Protein AF-A0A935JE08-F1 (afdb_monomer)

Structure (mmCIF, N/CA/C/O backbone):
data_AF-A0A935JE08-F1
#
_entry.id   AF-A0A935JE08-F1
#
loop_
_atom_site.group_PDB
_atom_site.id
_atom_site.type_symbol
_atom_site.label_atom_id
_atom_site.label_alt_id
_atom_site.label_comp_id
_atom_site.label_asym_id
_atom_site.label_entity_id
_atom_site.label_seq_id
_atom_site.pdbx_PDB_ins_code
_atom_site.Cartn_x
_atom_site.Cartn_y
_atom_site.Cartn_z
_atom_site.occupancy
_atom_site.B_iso_or_equiv
_atom_site.auth_seq_id
_atom_site.auth_comp_id
_atom_site.auth_asym_id
_atom_site.auth_atom_id
_atom_site.pdbx_PDB_model_num
ATOM 1 N N . MET A 1 1 ? 26.201 19.542 3.455 1.00 39.81 1 MET A N 1
ATOM 2 C CA . MET A 1 1 ? 25.807 18.487 4.413 1.00 39.81 1 MET A CA 1
ATOM 3 C C . MET A 1 1 ? 24.443 17.955 3.997 1.00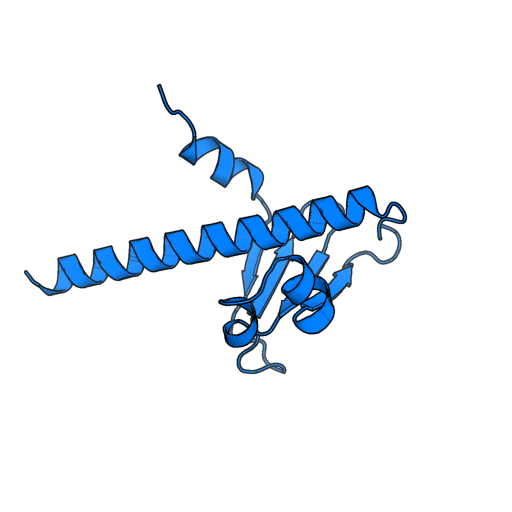 39.81 1 MET A C 1
ATOM 5 O O . MET A 1 1 ? 23.456 18.640 4.210 1.00 39.81 1 MET A O 1
ATOM 9 N N . SER A 1 2 ? 24.378 16.792 3.347 1.00 46.56 2 SER A N 1
ATOM 10 C CA . SER A 1 2 ? 23.109 16.096 3.095 1.00 46.56 2 SER A CA 1
ATOM 11 C C . SER A 1 2 ? 23.301 14.640 3.499 1.00 46.56 2 SER A C 1
ATOM 13 O O . SER A 1 2 ? 23.845 13.841 2.749 1.00 46.56 2 SER A O 1
ATOM 15 N N . ASN A 1 3 ? 22.924 14.335 4.738 1.00 43.28 3 ASN A N 1
ATOM 16 C CA . ASN A 1 3 ? 23.050 13.019 5.372 1.00 43.28 3 ASN A CA 1
ATOM 17 C C . ASN A 1 3 ? 21.805 12.138 5.115 1.00 43.28 3 ASN A C 1
ATOM 19 O O . ASN A 1 3 ? 21.436 11.312 5.940 1.00 43.28 3 ASN A O 1
ATOM 23 N N . LYS A 1 4 ? 21.095 12.355 4.000 1.00 51.41 4 LYS A N 1
ATOM 24 C CA . LYS A 1 4 ? 19.722 11.859 3.809 1.00 51.41 4 LYS A CA 1
ATOM 25 C C . LYS A 1 4 ? 19.545 10.368 3.444 1.00 51.41 4 LYS A C 1
ATOM 27 O O . LYS A 1 4 ? 18.541 9.819 3.888 1.00 51.41 4 LYS A O 1
ATOM 32 N N . PRO A 1 5 ? 20.437 9.676 2.702 1.00 54.03 5 PRO A N 1
ATOM 33 C CA . PRO A 1 5 ? 20.085 8.348 2.180 1.00 54.03 5 PRO A CA 1
ATOM 34 C C . PRO A 1 5 ? 20.087 7.241 3.246 1.00 54.03 5 PRO A C 1
ATOM 36 O O . PRO A 1 5 ? 19.307 6.298 3.149 1.00 54.03 5 PRO A O 1
ATOM 39 N N . LYS A 1 6 ? 20.915 7.355 4.297 1.00 51.19 6 LYS A N 1
ATOM 40 C CA . LYS A 1 6 ? 21.008 6.320 5.344 1.00 51.19 6 LYS A CA 1
ATOM 41 C C . LYS A 1 6 ? 19.736 6.218 6.192 1.0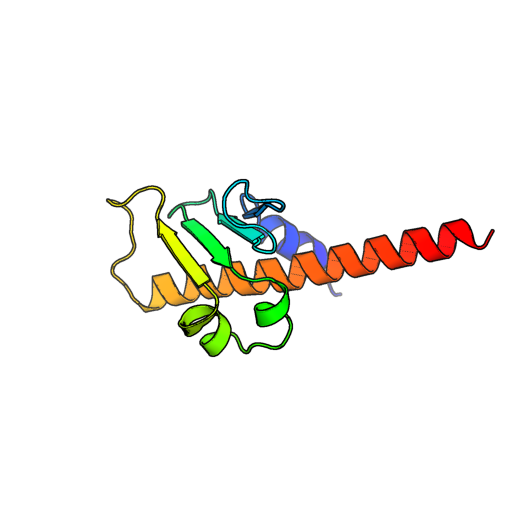0 51.19 6 LYS A C 1
ATOM 43 O O . LYS A 1 6 ? 19.250 5.118 6.421 1.00 51.19 6 LYS A O 1
ATOM 48 N N . HIS A 1 7 ? 19.165 7.355 6.588 1.00 58.84 7 HIS A N 1
ATOM 49 C CA . HIS A 1 7 ? 17.997 7.385 7.474 1.00 58.84 7 HIS A CA 1
ATOM 50 C C . HIS A 1 7 ? 16.689 6.986 6.781 1.00 58.84 7 HIS A C 1
ATOM 52 O O . HIS A 1 7 ? 15.789 6.480 7.441 1.00 58.84 7 HIS A O 1
ATOM 58 N N . GLN A 1 8 ? 16.582 7.154 5.456 1.00 62.53 8 GLN A N 1
ATOM 59 C CA . GLN A 1 8 ? 15.418 6.662 4.709 1.00 62.53 8 GLN A CA 1
ATOM 60 C C . GLN A 1 8 ? 15.374 5.129 4.679 1.00 62.53 8 GLN A C 1
ATOM 62 O O . GLN A 1 8 ? 14.320 4.555 4.920 1.00 62.53 8 GLN A O 1
ATOM 67 N N . LYS A 1 9 ? 16.515 4.454 4.467 1.00 67.56 9 LYS A N 1
ATOM 68 C CA . LYS A 1 9 ? 16.571 2.980 4.490 1.00 67.56 9 LYS A CA 1
ATOM 69 C C . LYS A 1 9 ? 16.274 2.404 5.883 1.00 67.56 9 LYS A C 1
ATOM 71 O O . LYS A 1 9 ? 15.640 1.362 5.983 1.00 67.56 9 LYS A O 1
ATOM 76 N N . GLU A 1 10 ? 16.674 3.097 6.951 1.00 77.69 10 GLU A N 1
ATOM 77 C CA . GLU A 1 10 ? 16.351 2.710 8.336 1.00 77.69 10 GLU A CA 1
ATOM 78 C C . GLU A 1 10 ? 14.851 2.845 8.658 1.00 77.69 10 GLU A C 1
ATOM 80 O O . GLU A 1 10 ? 14.314 2.044 9.420 1.00 77.69 10 GLU A O 1
ATOM 85 N N . HIS A 1 11 ? 14.160 3.822 8.062 1.00 83.62 11 HIS A N 1
ATOM 86 C CA . HIS A 1 11 ? 12.727 4.046 8.280 1.00 83.62 11 HIS A CA 1
ATOM 87 C C . HIS A 1 11 ? 11.850 2.909 7.726 1.00 83.62 11 HIS A C 1
ATOM 89 O O . HIS A 1 11 ? 10.839 2.562 8.330 1.00 83.62 11 HIS A O 1
ATOM 95 N N . PHE A 1 12 ? 12.276 2.275 6.631 1.00 91.44 12 PHE A N 1
ATOM 96 C CA . PHE A 1 12 ? 11.544 1.181 5.984 1.00 91.44 12 PHE A CA 1
ATOM 97 C C . PHE A 1 12 ? 11.996 -0.217 6.430 1.00 91.44 12 PHE A C 1
ATOM 99 O O . PHE A 1 12 ? 11.711 -1.216 5.766 1.00 91.44 12 PHE A O 1
ATOM 106 N N . ILE A 1 13 ? 12.682 -0.329 7.573 1.00 92.56 13 ILE A N 1
ATOM 107 C CA . ILE A 1 13 ? 12.957 -1.637 8.177 1.00 92.56 13 ILE A CA 1
ATOM 108 C C . ILE A 1 13 ? 11.626 -2.359 8.427 1.00 92.56 13 ILE A C 1
ATOM 110 O O . ILE A 1 13 ? 10.724 -1.835 9.076 1.00 92.56 13 ILE A O 1
ATOM 114 N N . GLY A 1 14 ? 11.518 -3.588 7.917 1.00 94.50 14 GLY A N 1
ATOM 115 C CA . GLY A 1 14 ? 10.298 -4.392 8.000 1.00 94.50 14 GLY A CA 1
ATOM 116 C C . GLY A 1 14 ? 9.315 -4.180 6.847 1.00 94.50 14 GLY A C 1
ATOM 117 O O . GLY A 1 14 ? 8.231 -4.757 6.903 1.00 94.50 14 GLY A O 1
ATOM 118 N N . PHE A 1 15 ? 9.676 -3.402 5.824 1.00 97.44 15 PHE A N 1
ATOM 119 C CA . PHE A 1 15 ? 8.959 -3.332 4.551 1.00 97.44 15 PHE A CA 1
ATOM 120 C C . PHE A 1 15 ? 9.614 -4.254 3.514 1.00 97.44 15 PHE A C 1
ATOM 122 O O . PHE A 1 15 ? 10.829 -4.460 3.532 1.00 97.44 15 PHE A O 1
ATOM 129 N N . GLY A 1 16 ? 8.818 -4.807 2.603 1.00 95.62 16 GLY A N 1
ATOM 130 C CA . GLY A 1 16 ? 9.310 -5.611 1.486 1.00 95.62 16 GLY A CA 1
ATOM 131 C C . GLY A 1 16 ? 8.336 -5.629 0.315 1.00 95.62 16 GLY A C 1
ATOM 132 O O . GLY A 1 16 ? 7.128 -5.513 0.525 1.00 95.62 16 GLY A O 1
ATOM 133 N N . ILE A 1 17 ? 8.873 -5.785 -0.896 1.00 95.06 17 ILE A N 1
ATOM 134 C CA . ILE A 1 17 ? 8.106 -6.045 -2.117 1.00 95.06 17 ILE A CA 1
ATOM 135 C C . ILE A 1 17 ? 8.075 -7.548 -2.375 1.00 95.06 17 ILE A C 1
ATOM 137 O O . ILE A 1 17 ? 9.081 -8.237 -2.217 1.00 95.06 17 ILE A O 1
ATOM 141 N N . TYR A 1 18 ? 6.900 -8.048 -2.741 1.00 93.31 18 TYR A N 1
ATOM 142 C CA . TYR A 1 18 ? 6.688 -9.414 -3.193 1.00 93.31 18 TYR A CA 1
ATOM 143 C C . TYR A 1 18 ? 6.090 -9.391 -4.593 1.00 93.31 18 TYR A C 1
ATOM 145 O O . TYR A 1 18 ? 5.044 -8.781 -4.830 1.00 93.31 18 TYR A O 1
ATOM 153 N N . GLU A 1 19 ? 6.762 -10.092 -5.493 1.00 89.44 19 GLU A N 1
ATOM 154 C CA . GLU A 1 19 ? 6.370 -10.292 -6.883 1.00 89.44 19 GLU A CA 1
ATOM 155 C C . GLU A 1 19 ? 5.756 -11.688 -7.067 1.00 89.44 19 GLU A C 1
ATOM 157 O O . GLU A 1 19 ? 5.736 -12.499 -6.137 1.00 89.44 19 GLU A O 1
ATOM 162 N N . ASP A 1 20 ? 5.218 -11.961 -8.259 1.00 82.94 20 ASP A N 1
ATOM 163 C CA . ASP A 1 20 ? 4.726 -13.286 -8.666 1.00 82.94 20 ASP A CA 1
ATOM 164 C C . ASP A 1 20 ? 3.762 -13.952 -7.675 1.00 8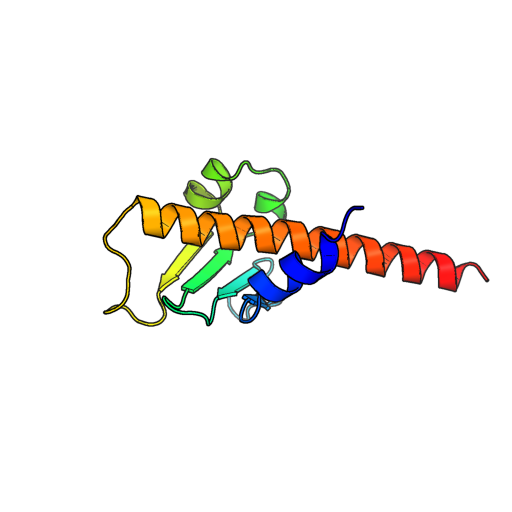2.94 20 ASP A C 1
ATOM 166 O O . ASP A 1 20 ? 3.839 -15.143 -7.355 1.00 82.94 20 ASP A O 1
ATOM 170 N N . LEU A 1 21 ? 2.794 -13.172 -7.195 1.00 87.19 21 LEU A N 1
ATOM 171 C CA . LEU A 1 21 ? 1.741 -13.677 -6.326 1.00 87.19 21 LEU A CA 1
ATOM 172 C C . LEU A 1 21 ? 0.989 -14.815 -7.033 1.00 87.19 21 LEU A C 1
ATOM 174 O O . LEU A 1 21 ? 0.303 -14.590 -8.029 1.00 87.19 21 LEU A O 1
ATOM 178 N N . LEU A 1 22 ? 1.075 -16.031 -6.479 1.00 84.25 22 LEU A N 1
ATOM 179 C CA . LEU A 1 22 ? 0.632 -17.286 -7.113 1.00 84.25 22 LEU A CA 1
ATOM 180 C C . LEU A 1 22 ? -0.778 -17.228 -7.731 1.00 84.25 22 LEU A C 1
ATOM 182 O O . LEU A 1 22 ? -1.026 -17.818 -8.777 1.00 84.25 22 LEU A O 1
ATOM 186 N N . ASN A 1 23 ? -1.700 -16.513 -7.082 1.00 87.75 23 ASN A N 1
ATOM 187 C CA . ASN A 1 23 ? -3.097 -16.385 -7.510 1.00 87.75 23 ASN A CA 1
ATOM 188 C C . ASN A 1 23 ? -3.424 -15.030 -8.169 1.00 87.75 23 ASN A C 1
ATOM 190 O O . ASN A 1 23 ? -4.566 -14.805 -8.564 1.00 87.75 23 ASN A O 1
ATOM 194 N N . PHE A 1 24 ? -2.452 -14.121 -8.266 1.00 87.50 24 PHE A N 1
ATOM 195 C CA . PHE A 1 24 ? -2.628 -12.747 -8.739 1.00 87.50 24 PHE A CA 1
ATOM 196 C C . PHE A 1 24 ? -1.494 -12.355 -9.704 1.00 87.50 24 PHE A C 1
ATOM 198 O O . PHE A 1 24 ? -0.671 -11.499 -9.376 1.00 87.50 24 PHE A O 1
ATOM 205 N N . PRO A 1 25 ? -1.433 -12.967 -10.902 1.00 86.06 25 PRO A N 1
ATOM 206 C CA . PRO A 1 25 ? -0.388 -12.669 -11.876 1.00 86.06 25 PRO A CA 1
ATOM 207 C C . PRO A 1 25 ? -0.406 -11.188 -12.279 1.00 86.06 25 PRO A C 1
ATOM 209 O O . PRO A 1 25 ? -1.469 -10.602 -12.502 1.00 86.06 25 PRO A O 1
ATOM 212 N N . GLY A 1 26 ? 0.779 -10.582 -12.374 1.00 83.19 26 GLY A N 1
ATOM 213 C CA . GLY A 1 26 ? 0.943 -9.160 -12.699 1.00 83.19 26 GLY A CA 1
ATOM 214 C C . GLY A 1 26 ? 0.560 -8.194 -11.570 1.00 83.19 26 GLY A C 1
ATOM 215 O O . GLY A 1 26 ? 0.470 -6.988 -11.807 1.00 83.19 26 GLY A O 1
ATOM 216 N N . GLN A 1 27 ? 0.307 -8.705 -10.362 1.00 91.25 27 GLN A N 1
ATOM 217 C CA . GLN A 1 27 ? 0.161 -7.898 -9.154 1.00 91.25 27 GLN A CA 1
ATOM 218 C C . GLN A 1 27 ? 1.366 -8.089 -8.240 1.00 91.25 27 GLN A C 1
ATOM 220 O O . GLN A 1 27 ? 1.940 -9.174 -8.163 1.00 91.25 27 GLN A O 1
ATOM 225 N N . LEU A 1 28 ? 1.706 -7.017 -7.537 1.00 94.00 28 LEU A N 1
ATOM 226 C CA . LEU A 1 28 ? 2.751 -6.972 -6.526 1.00 94.00 28 LEU A CA 1
ATOM 227 C C . LEU A 1 28 ? 2.101 -6.787 -5.158 1.00 94.00 28 LEU A C 1
ATOM 229 O O . LEU A 1 28 ? 0.917 -6.443 -5.048 1.00 94.00 28 LEU A O 1
ATOM 233 N N . ALA A 1 29 ? 2.883 -7.005 -4.107 1.00 96.00 29 ALA A N 1
ATOM 234 C CA . ALA A 1 29 ? 2.480 -6.644 -2.763 1.00 96.00 29 ALA A CA 1
ATOM 235 C C . ALA A 1 29 ? 3.585 -5.936 -1.986 1.00 96.00 29 ALA A C 1
ATOM 237 O O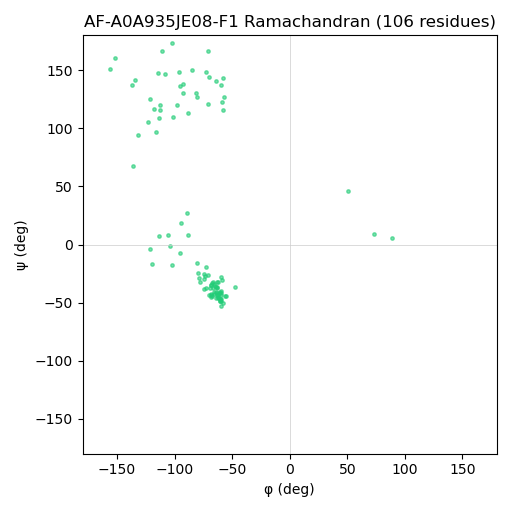 . ALA A 1 29 ? 4.746 -6.332 -2.043 1.00 96.00 29 ALA A O 1
ATOM 238 N N . ILE A 1 30 ? 3.191 -4.932 -1.203 1.00 97.19 30 ILE A N 1
ATOM 239 C CA . ILE A 1 30 ? 4.003 -4.397 -0.113 1.00 97.19 30 ILE A CA 1
ATOM 240 C C . ILE A 1 30 ? 3.603 -5.138 1.155 1.00 97.19 30 ILE A C 1
ATOM 242 O O . ILE A 1 30 ? 2.420 -5.228 1.496 1.00 97.19 30 ILE A O 1
ATOM 246 N N . VAL A 1 31 ? 4.595 -5.637 1.882 1.00 97.06 31 VAL A N 1
ATOM 247 C CA . VAL A 1 31 ? 4.410 -6.215 3.212 1.00 97.06 31 VAL A CA 1
ATOM 248 C C . VAL A 1 31 ? 5.085 -5.315 4.229 1.00 97.06 31 VAL A C 1
ATOM 250 O O . VAL A 1 31 ? 6.305 -5.191 4.220 1.00 97.06 31 VAL A O 1
ATOM 253 N N . LYS A 1 32 ? 4.291 -4.723 5.123 1.00 96.44 32 LYS A N 1
ATOM 254 C CA . LYS A 1 32 ? 4.745 -3.968 6.293 1.00 96.44 32 LYS A CA 1
ATOM 255 C C . LYS A 1 32 ? 4.604 -4.850 7.533 1.00 96.44 32 LYS A C 1
ATOM 257 O O . LYS A 1 32 ? 3.496 -5.127 7.991 1.00 96.44 32 LYS A O 1
ATOM 262 N N . LEU A 1 33 ? 5.732 -5.286 8.089 1.00 95.94 33 LEU A N 1
ATOM 263 C CA . LEU A 1 33 ? 5.797 -6.154 9.273 1.00 95.94 33 LEU A CA 1
ATOM 264 C C . LEU A 1 33 ? 5.977 -5.391 10.591 1.00 95.94 33 LEU A C 1
ATOM 266 O O . LEU A 1 33 ? 5.886 -5.995 11.660 1.00 95.94 33 LEU A O 1
ATOM 270 N N . THR A 1 34 ? 6.209 -4.080 10.540 1.00 94.38 34 THR A N 1
ATOM 271 C CA . THR A 1 34 ? 6.143 -3.218 11.727 1.00 94.38 34 THR A CA 1
ATOM 272 C C . THR A 1 34 ? 4.691 -3.032 12.151 1.00 94.38 34 THR A C 1
ATOM 274 O O . THR A 1 34 ? 3.800 -3.020 11.306 1.00 94.38 34 THR A O 1
ATOM 277 N N . TYR A 1 35 ? 4.434 -2.868 13.447 1.00 93.50 35 TYR A N 1
ATOM 278 C CA . TYR A 1 35 ? 3.080 -2.640 13.958 1.00 93.50 35 TYR A CA 1
ATOM 279 C C . TYR A 1 35 ? 2.498 -1.303 13.443 1.00 93.50 35 TYR A C 1
ATOM 281 O O . TYR A 1 35 ? 3.248 -0.328 13.349 1.00 93.50 35 TYR A O 1
ATOM 289 N N . PRO A 1 36 ? 1.200 -1.229 13.095 1.00 95.12 36 PRO A N 1
ATOM 290 C CA . PRO A 1 36 ? 0.307 -2.353 12.792 1.00 95.12 36 PRO A CA 1
ATOM 291 C C . PRO A 1 36 ? 0.694 -3.016 11.461 1.00 95.12 36 PRO A C 1
ATOM 293 O O . PRO A 1 36 ? 1.126 -2.340 10.518 1.00 95.12 36 PRO A O 1
ATOM 296 N N . ARG A 1 37 ? 0.559 -4.345 11.391 1.00 96.75 37 ARG A N 1
ATOM 297 C CA . ARG A 1 37 ? 1.030 -5.135 10.246 1.00 96.75 37 ARG A CA 1
ATOM 298 C C . ARG A 1 37 ? 0.027 -5.108 9.098 1.00 96.75 37 ARG A C 1
ATOM 300 O O . ARG A 1 37 ? -1.157 -5.392 9.289 1.00 96.75 37 ARG A O 1
ATOM 307 N N . LEU A 1 38 ? 0.519 -4.817 7.899 1.00 97.31 38 LEU A N 1
ATOM 308 C CA . LEU A 1 38 ? -0.304 -4.582 6.716 1.00 97.31 38 LEU A CA 1
ATOM 309 C C . LEU A 1 38 ? 0.282 -5.288 5.491 1.00 97.31 38 LEU A C 1
ATOM 311 O O . LEU A 1 38 ? 1.488 -5.251 5.247 1.00 97.31 38 LEU A O 1
ATOM 315 N N . PHE A 1 39 ? -0.599 -5.899 4.710 1.00 96.75 39 PHE A N 1
ATOM 316 C CA . PHE A 1 39 ? -0.335 -6.413 3.377 1.00 96.75 39 PHE A CA 1
ATOM 317 C C . PHE A 1 39 ? -1.131 -5.578 2.371 1.00 96.75 39 PHE A C 1
ATOM 319 O O . PHE A 1 39 ? -2.357 -5.506 2.459 1.00 96.75 39 PHE A O 1
ATOM 326 N N . VAL A 1 40 ? -0.437 -4.933 1.436 1.00 96.75 40 VAL A N 1
ATOM 327 C CA . VAL A 1 40 ? -1.040 -4.100 0.390 1.00 96.75 40 VAL A CA 1
ATOM 328 C C . VAL A 1 40 ? -0.792 -4.768 -0.948 1.00 96.75 40 VAL A C 1
ATOM 330 O O . VAL A 1 40 ? 0.342 -4.770 -1.417 1.00 96.75 40 VAL A O 1
ATOM 333 N N . ARG A 1 41 ? -1.828 -5.329 -1.575 1.00 95.88 41 ARG A N 1
ATOM 334 C CA . ARG A 1 41 ? -1.729 -5.879 -2.935 1.00 95.88 41 ARG A CA 1
ATOM 335 C C . ARG A 1 41 ? -2.112 -4.818 -3.949 1.00 95.88 41 ARG A C 1
ATOM 337 O O . ARG A 1 41 ? -3.110 -4.140 -3.744 1.00 95.88 41 ARG A O 1
ATOM 344 N N . PHE A 1 42 ? -1.383 -4.707 -5.051 1.00 94.25 42 PHE A N 1
ATOM 345 C CA . PHE A 1 42 ? -1.670 -3.708 -6.076 1.00 94.25 42 PHE A CA 1
ATOM 346 C C . PHE A 1 42 ? -1.232 -4.147 -7.471 1.00 94.25 42 PHE A C 1
ATOM 348 O O . PHE A 1 42 ? -0.408 -5.044 -7.645 1.00 94.25 42 PHE A O 1
ATOM 355 N N . ASN A 1 43 ? -1.797 -3.509 -8.496 1.00 89.94 43 ASN A N 1
ATOM 356 C CA . ASN A 1 43 ? -1.331 -3.687 -9.869 1.00 89.94 43 ASN A CA 1
ATOM 357 C C . ASN A 1 43 ? -0.212 -2.684 -10.168 1.00 89.94 43 ASN A C 1
ATOM 359 O O . ASN A 1 43 ? -0.469 -1.481 -10.234 1.00 89.94 43 ASN A O 1
ATOM 363 N N . TYR A 1 44 ? 1.007 -3.181 -10.379 1.00 84.88 44 TYR A N 1
ATOM 364 C CA . TYR A 1 44 ? 2.189 -2.337 -10.575 1.00 84.88 44 TYR A CA 1
ATOM 365 C C . TYR A 1 44 ? 2.061 -1.398 -11.779 1.00 84.88 44 TYR A C 1
ATOM 367 O O . TYR A 1 44 ? 2.244 -0.191 -11.646 1.00 84.88 44 TYR A O 1
ATOM 375 N N . ARG A 1 45 ? 1.618 -1.914 -12.933 1.00 85.62 45 ARG A N 1
ATOM 376 C CA . ARG A 1 45 ? 1.450 -1.104 -14.151 1.00 85.62 45 ARG A CA 1
ATOM 377 C C . ARG A 1 45 ? 0.459 0.047 -13.962 1.00 85.62 45 ARG A C 1
ATOM 379 O O . ARG A 1 45 ? 0.692 1.131 -14.483 1.00 85.62 45 ARG A O 1
ATOM 386 N N . ASN A 1 46 ? -0.638 -0.187 -13.246 1.00 87.00 46 ASN A N 1
ATOM 387 C CA . ASN A 1 46 ? -1.616 0.864 -12.961 1.00 87.00 46 ASN A CA 1
ATOM 388 C C . ASN A 1 46 ? -1.100 1.859 -11.910 1.00 87.00 46 ASN A C 1
ATOM 390 O O . ASN A 1 46 ? -1.498 3.016 -11.928 1.00 87.00 46 ASN A O 1
ATOM 394 N N . SER A 1 47 ? -0.204 1.415 -11.025 1.00 86.62 47 SER A N 1
ATOM 395 C CA . SER A 1 47 ? 0.353 2.235 -9.942 1.00 86.62 47 SER A CA 1
ATOM 396 C C . SER A 1 47 ? 1.449 3.194 -10.416 1.00 86.62 47 SER A C 1
ATOM 398 O O . SER A 1 47 ? 1.592 4.280 -9.867 1.00 86.62 47 SER A O 1
ATOM 400 N N . TYR A 1 48 ? 2.182 2.835 -11.472 1.00 82.62 48 TYR A N 1
ATOM 401 C CA . TYR A 1 48 ? 3.323 3.612 -11.972 1.00 82.62 48 TYR A CA 1
ATOM 402 C C . TYR A 1 48 ? 2.974 5.061 -12.376 1.00 82.62 48 TYR A C 1
ATOM 404 O O . TYR A 1 48 ? 3.797 5.963 -12.261 1.00 82.62 48 TYR A O 1
ATOM 412 N N . PHE A 1 49 ? 1.741 5.310 -12.834 1.00 84.56 49 PHE A N 1
ATOM 413 C CA . PHE A 1 49 ? 1.279 6.648 -13.236 1.00 84.56 49 PHE A CA 1
ATOM 414 C C . PHE A 1 49 ? 0.185 7.228 -12.329 1.00 84.56 49 PHE A C 1
ATOM 416 O O . PHE A 1 49 ? -0.384 8.269 -12.661 1.00 84.56 49 PHE A O 1
ATOM 423 N N . SER A 1 50 ? -0.142 6.570 -11.215 1.00 89.88 50 SER A N 1
ATOM 424 C CA . SER A 1 50 ? -1.222 7.015 -10.331 1.00 89.88 50 SER A CA 1
ATOM 425 C C . SER A 1 50 ? -0.752 8.072 -9.332 1.00 89.88 50 SER A C 1
ATOM 427 O O . SER A 1 50 ? 0.396 8.053 -8.886 1.00 89.88 50 SER A O 1
ATOM 429 N N . SER A 1 51 ? -1.660 8.963 -8.918 1.00 93.44 51 SER A N 1
ATOM 430 C CA . SER A 1 51 ? -1.460 9.737 -7.686 1.00 93.44 51 SER A CA 1
ATOM 431 C C . SER A 1 51 ? -1.610 8.834 -6.459 1.00 93.44 51 SER A C 1
ATOM 433 O O . SER A 1 51 ? -2.142 7.728 -6.560 1.00 93.44 51 SER A O 1
ATOM 435 N N . PHE A 1 52 ? -1.187 9.313 -5.288 1.00 93.50 52 PHE A N 1
ATOM 436 C CA . PHE A 1 52 ? -1.376 8.586 -4.033 1.00 93.50 52 PHE A CA 1
ATOM 437 C C . PHE A 1 52 ? -2.855 8.251 -3.781 1.00 93.50 52 PHE A C 1
ATOM 439 O O . PHE A 1 52 ? -3.195 7.120 -3.448 1.00 93.50 52 PHE A O 1
ATOM 446 N N . GLU A 1 53 ? -3.749 9.213 -4.002 1.00 94.19 53 GLU A N 1
ATOM 447 C CA . GLU A 1 53 ? -5.184 9.045 -3.775 1.00 94.19 53 GLU A CA 1
ATOM 448 C C . GLU A 1 53 ? -5.779 8.009 -4.731 1.00 94.19 53 GLU A C 1
ATOM 450 O O . GLU A 1 53 ? -6.562 7.156 -4.319 1.00 94.19 53 GLU A O 1
ATOM 455 N N . GLU A 1 54 ? -5.383 8.048 -6.006 1.00 92.94 54 GLU A N 1
ATOM 456 C CA . GLU A 1 54 ? -5.818 7.058 -6.989 1.00 92.94 54 GLU A CA 1
ATOM 457 C C . GLU A 1 54 ? -5.256 5.666 -6.688 1.00 92.94 54 GLU A C 1
ATOM 459 O O . G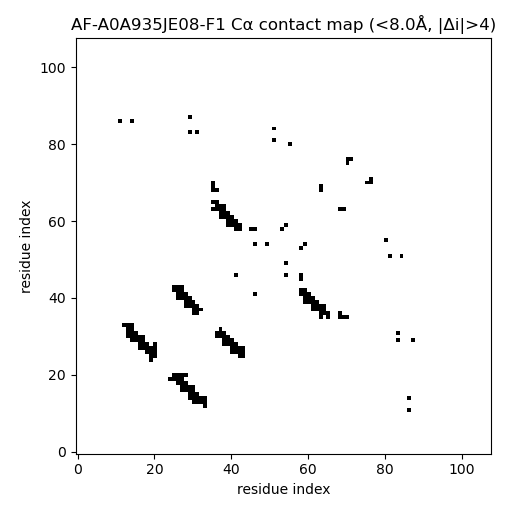LU A 1 54 ? -5.967 4.668 -6.837 1.00 92.94 54 GLU A O 1
ATOM 464 N N . TRP A 1 55 ? -4.011 5.595 -6.215 1.00 93.75 55 TRP A N 1
ATOM 465 C CA . TRP A 1 55 ? -3.391 4.347 -5.804 1.00 93.75 55 TRP A CA 1
ATOM 466 C C . TRP A 1 55 ? -4.178 3.686 -4.671 1.00 93.75 55 TRP A C 1
ATOM 468 O O . TRP A 1 55 ? -4.612 2.538 -4.802 1.00 93.75 55 TRP A O 1
ATOM 478 N N . VAL A 1 56 ? -4.437 4.439 -3.599 1.00 92.69 56 VAL A N 1
ATOM 479 C CA . VAL A 1 56 ? -5.193 3.961 -2.437 1.00 92.69 56 VAL A CA 1
ATOM 480 C C . VAL A 1 56 ? -6.613 3.548 -2.831 1.00 92.69 56 VAL A C 1
ATOM 482 O O . VAL A 1 56 ? -7.032 2.445 -2.491 1.00 92.69 56 VAL A O 1
ATOM 485 N N . ASP A 1 57 ? -7.343 4.383 -3.573 1.00 90.31 57 ASP A N 1
ATOM 486 C CA . ASP A 1 57 ? -8.768 4.159 -3.856 1.00 90.31 57 ASP A CA 1
ATOM 487 C C . ASP A 1 57 ? -9.022 3.052 -4.893 1.00 90.31 57 ASP A C 1
ATOM 489 O O . ASP A 1 57 ? -9.969 2.274 -4.768 1.00 90.31 57 ASP A O 1
ATOM 493 N N . LYS A 1 58 ? -8.183 2.958 -5.932 1.00 86.00 58 LYS A N 1
ATOM 494 C CA . LYS A 1 58 ? -8.495 2.139 -7.118 1.00 86.00 58 LYS A CA 1
ATOM 495 C C . LYS A 1 58 ? -7.512 1.020 -7.397 1.00 86.00 58 LYS A C 1
ATOM 497 O O . LYS A 1 58 ? -7.806 0.148 -8.223 1.00 86.00 58 LYS A O 1
ATOM 502 N N . HIS A 1 59 ? -6.324 1.067 -6.807 1.00 86.81 59 HIS A N 1
ATOM 503 C CA . HIS A 1 59 ? -5.237 0.174 -7.199 1.00 86.81 59 HIS A CA 1
ATOM 504 C C . HIS A 1 59 ? -4.721 -0.696 -6.069 1.00 86.81 59 HIS A C 1
ATOM 506 O O . HIS A 1 59 ? -3.928 -1.590 -6.360 1.00 86.81 59 HIS A O 1
ATOM 512 N N . THR A 1 60 ? -5.217 -0.520 -4.843 1.00 91.44 60 THR A N 1
ATOM 513 C CA . THR A 1 60 ? -4.814 -1.331 -3.693 1.00 91.44 60 THR A CA 1
ATOM 514 C C . THR A 1 60 ? -5.938 -2.201 -3.131 1.00 91.44 60 THR A C 1
ATOM 516 O O . THR A 1 60 ? -7.112 -1.843 -3.144 1.00 91.44 60 THR A O 1
ATOM 519 N N . ASP A 1 61 ? -5.558 -3.370 -2.617 1.00 94.50 61 ASP A N 1
ATOM 520 C CA . ASP A 1 61 ? -6.353 -4.208 -1.719 1.00 94.50 61 ASP A CA 1
ATOM 521 C C . ASP A 1 61 ? -5.597 -4.323 -0.387 1.00 94.50 61 ASP A C 1
ATOM 523 O O . ASP A 1 61 ? -4.469 -4.828 -0.344 1.00 94.50 61 ASP A O 1
ATOM 527 N N . LEU A 1 62 ? -6.203 -3.800 0.682 1.00 94.88 62 LEU A N 1
ATOM 528 C CA . LEU A 1 62 ? -5.594 -3.653 2.002 1.00 94.88 62 LEU A CA 1
ATOM 529 C C . LEU A 1 62 ? -6.004 -4.801 2.925 1.00 94.88 62 LEU A C 1
ATOM 531 O O . LEU A 1 62 ? -7.176 -4.953 3.273 1.00 94.88 62 LEU A O 1
ATOM 535 N N . GLN A 1 63 ? -5.022 -5.557 3.409 1.00 95.25 63 GLN A N 1
ATOM 536 C CA . GLN A 1 63 ? -5.227 -6.655 4.349 1.00 95.25 63 GLN A CA 1
ATOM 537 C C . GLN A 1 63 ? -4.396 -6.437 5.613 1.00 95.25 63 GLN A C 1
ATOM 539 O O . GLN A 1 63 ? -3.180 -6.624 5.630 1.00 95.25 63 GLN A O 1
ATOM 544 N N . TRP A 1 64 ? -5.063 -6.048 6.697 1.00 96.00 64 TRP A N 1
ATOM 545 C CA . TRP A 1 64 ? -4.449 -5.979 8.023 1.00 96.00 64 TRP A CA 1
ATOM 546 C C . TRP A 1 64 ? -4.199 -7.401 8.527 1.00 96.00 64 TRP A C 1
ATOM 548 O O . TRP A 1 64 ? -5.138 -8.192 8.625 1.00 96.00 64 TRP A O 1
ATOM 558 N N . LEU A 1 65 ? -2.939 -7.733 8.819 1.00 95.19 65 LEU A N 1
ATOM 559 C CA . LEU A 1 65 ? -2.559 -9.099 9.203 1.00 95.19 65 LEU A CA 1
ATOM 560 C C . LEU A 1 65 ? -3.069 -9.470 10.599 1.00 95.19 65 LEU A C 1
ATOM 562 O O . LEU A 1 65 ? -3.319 -10.642 10.871 1.00 95.19 65 LEU A O 1
ATOM 566 N N . ASP A 1 66 ? -3.272 -8.461 11.445 1.00 94.38 66 ASP A N 1
ATOM 567 C CA . ASP A 1 66 ? -3.889 -8.576 12.761 1.00 94.38 66 ASP A CA 1
ATOM 568 C C . ASP A 1 66 ? -5.192 -7.771 12.772 1.00 94.38 66 A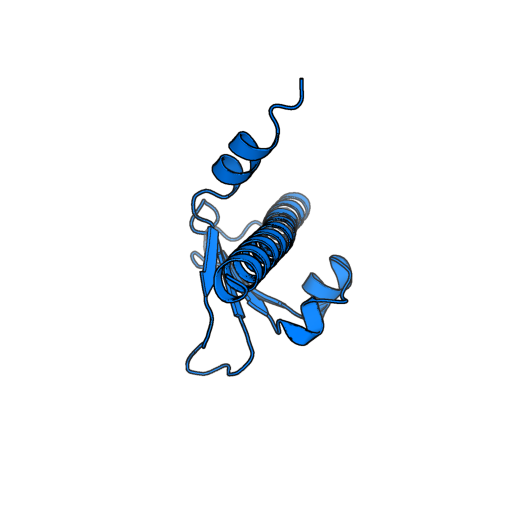SP A C 1
ATOM 570 O O . ASP A 1 66 ? -5.171 -6.558 12.983 1.00 94.38 66 ASP A O 1
ATOM 574 N N . PRO A 1 67 ? -6.357 -8.406 12.545 1.00 88.19 67 PRO A N 1
ATOM 575 C CA . PRO A 1 67 ? -7.626 -7.684 12.467 1.00 88.19 67 PRO A CA 1
ATOM 576 C C . PRO A 1 67 ? -7.978 -6.904 13.741 1.00 88.19 67 PRO A C 1
ATOM 578 O O . PRO A 1 67 ? -8.678 -5.899 13.660 1.00 88.19 67 PRO A O 1
ATOM 581 N N . GLY A 1 68 ? -7.500 -7.366 14.903 1.00 92.19 68 GLY A N 1
ATOM 582 C CA . GLY A 1 68 ? -7.679 -6.686 16.190 1.00 92.19 68 GLY A CA 1
ATOM 583 C C . GLY A 1 68 ? -6.833 -5.421 16.352 1.00 92.19 68 GLY A C 1
ATOM 584 O O . GLY A 1 68 ? -7.195 -4.565 17.152 1.00 92.19 68 GLY A O 1
ATOM 585 N N . ASP A 1 69 ? -5.776 -5.285 15.551 1.00 91.25 69 ASP A N 1
ATOM 586 C CA . ASP A 1 69 ? -4.832 -4.166 15.597 1.00 91.25 69 ASP A CA 1
ATOM 587 C C . ASP A 1 69 ? -5.033 -3.206 14.417 1.00 91.25 69 ASP A C 1
ATOM 589 O O . ASP A 1 69 ? -4.229 -2.301 14.194 1.00 91.25 69 ASP A O 1
ATOM 593 N N . LYS A 1 70 ? -6.104 -3.402 13.633 1.00 93.88 70 LYS A N 1
ATOM 594 C CA . LYS A 1 70 ? -6.480 -2.479 12.566 1.00 93.88 70 LYS A CA 1
ATOM 595 C C . LYS A 1 70 ? -6.725 -1.091 13.179 1.00 93.88 70 LYS A C 1
ATOM 597 O O . LYS A 1 70 ? -7.625 -0.968 14.016 1.00 93.88 70 LYS A O 1
ATOM 602 N N . PRO A 1 71 ? -6.013 -0.047 12.723 1.00 94.25 71 PRO A N 1
ATOM 603 C CA . PRO A 1 71 ? -6.246 1.310 13.193 1.00 94.25 71 PRO A CA 1
ATOM 604 C C . PRO A 1 71 ? -7.686 1.754 12.954 1.00 94.25 71 PRO A C 1
ATOM 606 O O . PRO A 1 71 ? -8.300 1.427 11.933 1.00 94.25 71 PRO A O 1
ATOM 609 N N . THR A 1 72 ? -8.222 2.519 13.899 1.00 95.25 72 THR A N 1
ATOM 610 C CA . THR A 1 72 ? -9.532 3.172 13.763 1.00 95.25 72 THR A CA 1
ATOM 611 C C . THR A 1 72 ? -9.413 4.655 13.433 1.00 95.25 72 THR A C 1
ATOM 613 O O . THR A 1 72 ? -10.395 5.253 13.000 1.00 95.25 72 THR A O 1
ATOM 616 N N . ASP A 1 73 ? -8.239 5.242 13.664 1.00 96.38 73 ASP A N 1
ATOM 617 C CA . ASP A 1 73 ? -7.935 6.626 13.321 1.00 96.38 73 ASP A CA 1
ATOM 618 C C . ASP A 1 73 ? -7.583 6.734 11.830 1.00 96.38 73 ASP A C 1
ATOM 620 O O . ASP A 1 73 ? -6.731 5.999 11.328 1.00 96.38 73 ASP A O 1
ATOM 624 N N . LEU A 1 74 ? -8.262 7.634 11.115 1.00 94.56 74 LEU A N 1
ATOM 625 C CA . LEU A 1 74 ? -8.046 7.841 9.684 1.00 94.56 74 LEU A CA 1
ATOM 626 C C . LEU A 1 74 ? -6.676 8.462 9.404 1.00 94.56 74 LEU A C 1
ATOM 628 O O . LEU A 1 74 ? -6.044 8.064 8.428 1.00 94.56 74 LEU A O 1
ATOM 632 N N . ASP A 1 75 ? -6.190 9.346 10.278 1.00 96.12 75 ASP A N 1
ATOM 633 C CA . ASP A 1 75 ? -4.888 10.001 10.104 1.00 96.12 75 ASP A CA 1
ATOM 634 C C . ASP A 1 75 ? -3.743 8.977 10.255 1.00 96.12 75 ASP A C 1
ATOM 636 O O . ASP A 1 75 ? -2.730 9.027 9.548 1.00 96.12 75 ASP A O 1
ATOM 640 N N . GLU A 1 76 ? -3.919 7.988 11.140 1.00 96.06 76 GLU A N 1
ATOM 641 C CA . GLU A 1 76 ? -2.981 6.872 11.308 1.00 96.06 76 GLU A CA 1
ATOM 642 C C . GLU A 1 76 ? -2.976 5.962 10.073 1.00 96.06 76 GLU A C 1
ATOM 644 O O . GLU A 1 76 ? -1.908 5.600 9.574 1.00 96.06 76 GLU A O 1
ATOM 649 N N . ILE A 1 77 ? -4.158 5.626 9.541 1.00 95.31 77 ILE A N 1
ATOM 650 C CA . ILE A 1 77 ? -4.279 4.836 8.308 1.00 95.31 77 ILE A CA 1
ATOM 651 C C . ILE A 1 77 ? -3.598 5.564 7.149 1.00 95.31 77 ILE A C 1
ATOM 653 O O . ILE A 1 77 ? -2.801 4.953 6.438 1.00 95.31 77 ILE A O 1
ATOM 657 N N . GLU A 1 78 ? -3.880 6.853 6.965 1.00 95.69 78 GLU A N 1
ATOM 658 C CA . GLU A 1 78 ? -3.291 7.655 5.892 1.00 95.69 78 GLU A CA 1
ATOM 659 C C . GLU A 1 78 ? -1.766 7.716 6.013 1.00 95.69 78 GLU A C 1
ATOM 661 O O . GLU A 1 78 ? -1.066 7.530 5.016 1.00 95.69 78 GLU A O 1
ATOM 666 N N . THR A 1 79 ? -1.237 7.866 7.231 1.00 96.00 79 THR A N 1
ATOM 667 C CA . THR A 1 79 ? 0.211 7.830 7.487 1.00 96.00 79 THR A CA 1
ATOM 668 C C . THR A 1 79 ? 0.816 6.486 7.076 1.00 96.00 79 THR A C 1
ATOM 670 O O . THR A 1 79 ? 1.808 6.445 6.351 1.00 96.00 79 THR A O 1
ATOM 673 N N . ILE A 1 80 ? 0.191 5.370 7.464 1.00 96.50 80 ILE A N 1
ATOM 674 C CA . ILE A 1 80 ? 0.675 4.025 7.116 1.00 96.50 80 ILE A CA 1
ATOM 675 C C . ILE A 1 80 ? 0.658 3.797 5.600 1.00 96.50 80 ILE A C 1
ATOM 677 O O . ILE A 1 80 ? 1.590 3.205 5.047 1.00 96.50 80 ILE A O 1
ATOM 681 N N . LEU A 1 81 ? -0.395 4.245 4.915 1.00 96.62 81 LEU A N 1
ATOM 682 C CA . LEU A 1 81 ? -0.503 4.120 3.462 1.00 96.62 81 LEU A CA 1
ATOM 683 C C . LEU A 1 81 ? 0.500 5.027 2.746 1.00 96.62 81 LEU A C 1
ATOM 685 O O . LEU A 1 81 ? 1.097 4.605 1.756 1.00 96.62 81 LEU A O 1
ATOM 689 N N . THR A 1 82 ? 0.742 6.223 3.278 1.00 96.25 82 THR A N 1
ATOM 690 C CA . THR A 1 82 ? 1.773 7.148 2.793 1.00 96.25 82 THR A CA 1
ATOM 691 C C . THR A 1 82 ? 3.161 6.522 2.905 1.00 96.25 82 THR A C 1
ATOM 693 O O . THR A 1 82 ? 3.947 6.606 1.963 1.00 96.25 82 THR A O 1
ATOM 696 N N . ASP A 1 83 ? 3.459 5.825 4.003 1.00 96.62 83 ASP A N 1
ATOM 697 C CA . ASP A 1 83 ? 4.720 5.093 4.150 1.00 96.62 83 ASP A CA 1
ATOM 698 C C . ASP A 1 83 ? 4.842 3.963 3.123 1.00 96.62 83 ASP A C 1
ATOM 700 O O . ASP A 1 83 ? 5.905 3.791 2.528 1.00 96.62 83 ASP A O 1
ATOM 704 N N . CYS A 1 84 ? 3.760 3.224 2.852 1.00 96.50 84 CYS A N 1
ATOM 705 C CA . CYS A 1 84 ? 3.756 2.193 1.809 1.00 96.50 84 CYS A CA 1
ATOM 706 C C . CYS A 1 84 ? 4.019 2.792 0.417 1.00 96.50 84 CYS A C 1
ATOM 708 O O . CYS A 1 84 ? 4.821 2.252 -0.344 1.00 96.50 84 CYS A O 1
ATOM 710 N N . TRP A 1 85 ? 3.393 3.926 0.102 1.00 95.81 85 TRP A N 1
ATOM 711 C CA . TRP A 1 85 ? 3.605 4.645 -1.154 1.00 95.81 85 TRP A CA 1
ATOM 712 C C . TRP A 1 85 ? 5.040 5.170 -1.290 1.00 95.81 85 TRP A C 1
ATOM 714 O O . TRP A 1 85 ? 5.699 4.9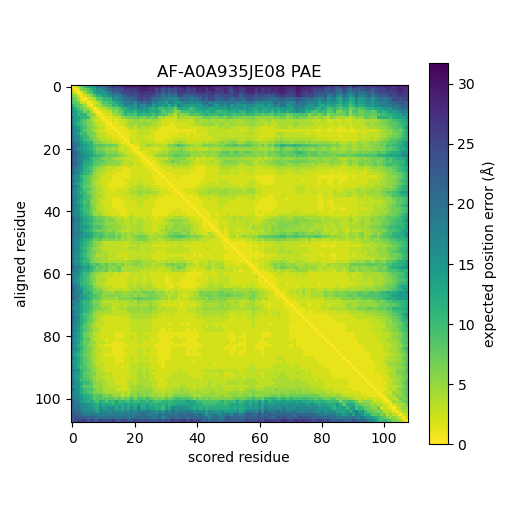66 -2.309 1.00 95.81 85 TRP A O 1
ATOM 724 N N . ASN A 1 86 ? 5.568 5.789 -0.234 1.00 95.19 86 ASN A N 1
ATOM 725 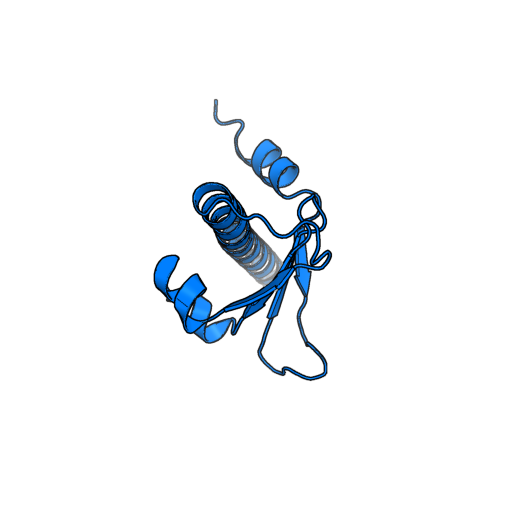C CA . ASN A 1 86 ? 6.945 6.278 -0.204 1.00 95.19 86 ASN A CA 1
ATOM 726 C C . ASN A 1 86 ? 7.960 5.136 -0.318 1.00 95.19 86 ASN A C 1
ATOM 728 O O 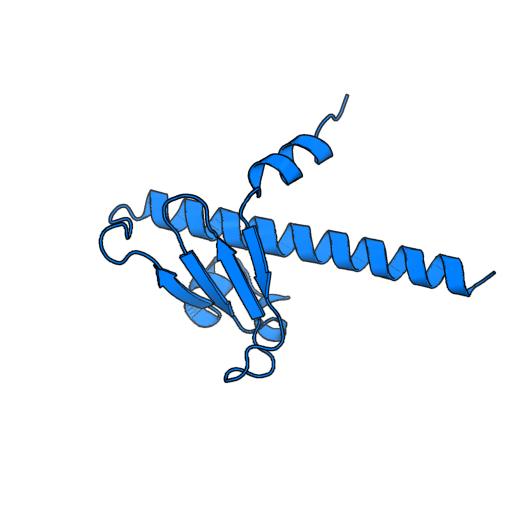. ASN A 1 86 ? 8.995 5.296 -0.969 1.00 95.19 86 ASN A O 1
ATOM 732 N N . PHE A 1 87 ? 7.670 3.988 0.299 1.00 95.50 87 PHE A N 1
ATOM 733 C CA . PHE A 1 87 ? 8.480 2.785 0.166 1.00 95.50 87 PHE A CA 1
ATOM 734 C C . PHE A 1 87 ? 8.486 2.269 -1.275 1.00 95.50 87 PHE A C 1
ATOM 736 O O . PHE A 1 87 ? 9.557 1.950 -1.787 1.00 95.50 87 PHE A O 1
ATOM 743 N N . LEU A 1 88 ? 7.329 2.239 -1.945 1.00 93.31 88 LEU A N 1
ATOM 744 C CA . LEU A 1 88 ? 7.236 1.840 -3.350 1.00 93.31 88 LEU A CA 1
ATOM 745 C C . LEU A 1 88 ? 8.108 2.735 -4.239 1.00 93.31 88 LEU A C 1
ATOM 747 O O . LEU A 1 88 ? 8.959 2.228 -4.961 1.00 93.31 88 LEU A O 1
ATOM 751 N N . ALA A 1 89 ? 7.981 4.057 -4.104 1.00 92.44 89 ALA A N 1
ATOM 752 C CA . ALA A 1 89 ? 8.791 5.011 -4.864 1.00 92.44 89 ALA A CA 1
ATOM 753 C C . ALA A 1 89 ? 10.299 4.892 -4.567 1.00 92.44 89 ALA A C 1
ATOM 755 O O . ALA A 1 89 ? 11.141 5.157 -5.429 1.00 92.44 89 ALA A O 1
ATOM 756 N N . LEU A 1 90 ? 10.668 4.525 -3.332 1.00 92.94 90 LEU A N 1
ATOM 757 C CA . LEU A 1 90 ? 12.059 4.240 -2.983 1.00 92.94 90 LEU A CA 1
ATOM 758 C C . LEU A 1 90 ? 12.548 2.961 -3.668 1.00 92.94 90 LEU A C 1
ATOM 760 O O . LEU A 1 90 ? 13.652 2.961 -4.201 1.00 92.94 90 LEU A O 1
ATOM 764 N N . HIS A 1 91 ? 11.748 1.895 -3.641 1.00 90.56 91 HIS A N 1
ATOM 765 C CA . HIS A 1 91 ? 12.084 0.627 -4.277 1.00 90.56 91 HIS A CA 1
ATOM 766 C C . HIS A 1 91 ? 12.286 0.797 -5.785 1.00 90.56 91 HIS A C 1
ATOM 768 O O . HIS A 1 91 ? 13.336 0.411 -6.283 1.00 90.56 91 HIS A O 1
ATOM 774 N N . GLU A 1 92 ? 11.363 1.468 -6.480 1.00 90.38 92 GLU A N 1
ATOM 775 C CA . GLU A 1 92 ? 11.481 1.740 -7.921 1.00 90.38 92 GLU A CA 1
ATOM 776 C C . GLU A 1 92 ? 12.787 2.460 -8.270 1.00 90.38 92 GLU A C 1
ATOM 778 O O . GLU A 1 92 ? 13.497 2.060 -9.187 1.00 90.38 92 GLU A O 1
ATOM 783 N N . ARG A 1 93 ? 13.163 3.479 -7.490 1.00 90.81 93 ARG A N 1
ATOM 784 C CA . ARG A 1 93 ? 14.424 4.200 -7.705 1.00 90.81 93 ARG A CA 1
ATOM 785 C C . ARG A 1 93 ? 15.653 3.309 -7.519 1.00 90.81 93 ARG A C 1
ATOM 787 O O . ARG A 1 93 ? 16.664 3.509 -8.190 1.00 90.81 93 ARG A O 1
ATOM 794 N N . GLU A 1 94 ? 15.615 2.383 -6.564 1.00 90.69 94 GLU A N 1
ATOM 795 C CA . GLU A 1 94 ? 16.728 1.459 -6.341 1.00 90.69 94 GLU A CA 1
ATOM 796 C C . GLU A 1 94 ? 16.808 0.397 -7.447 1.00 90.69 94 GLU A C 1
ATOM 798 O O . GLU A 1 94 ? 17.921 0.095 -7.870 1.00 90.69 94 GLU A O 1
ATOM 803 N N . GLU A 1 95 ? 15.675 -0.095 -7.958 1.00 89.25 95 GLU A N 1
ATOM 804 C CA . GLU A 1 95 ? 15.619 -0.987 -9.127 1.00 89.25 95 GLU A CA 1
ATOM 805 C C . GLU A 1 95 ? 16.162 -0.293 -10.384 1.00 89.25 95 GLU A C 1
ATOM 807 O O . GLU A 1 95 ? 17.031 -0.839 -11.060 1.00 89.25 95 GLU A O 1
ATOM 812 N N . GLU A 1 96 ? 15.753 0.953 -10.654 1.00 89.44 96 GLU A N 1
ATOM 813 C CA . GLU A 1 96 ? 16.298 1.756 -11.758 1.00 89.44 96 GLU A CA 1
ATOM 814 C C . GLU A 1 96 ? 17.813 1.964 -11.617 1.00 89.44 96 GLU A C 1
ATOM 816 O O . GLU A 1 96 ? 18.555 1.871 -12.594 1.00 89.44 96 GLU A O 1
ATOM 821 N N . ARG A 1 97 ? 18.308 2.231 -10.400 1.00 91.25 97 ARG A N 1
ATOM 822 C CA . ARG A 1 97 ? 19.752 2.370 -10.152 1.00 91.25 97 ARG A CA 1
ATOM 823 C C . ARG A 1 97 ? 20.495 1.068 -10.462 1.00 91.25 97 ARG A C 1
ATOM 825 O O . ARG A 1 97 ? 21.543 1.124 -11.093 1.00 91.25 97 ARG A O 1
ATOM 832 N N . LEU A 1 98 ? 19.972 -0.072 -10.008 1.00 87.94 98 LEU A N 1
ATOM 833 C CA . LEU A 1 98 ? 20.582 -1.382 -10.243 1.00 87.94 98 LEU A CA 1
ATOM 834 C C . LEU A 1 98 ? 20.569 -1.759 -11.728 1.00 87.94 98 LEU A C 1
ATOM 836 O O . LEU A 1 98 ? 21.569 -2.269 -12.219 1.00 87.94 98 LEU A O 1
ATOM 840 N N . ALA A 1 99 ? 19.478 -1.475 -12.442 1.00 87.25 99 ALA A N 1
ATOM 841 C CA . ALA A 1 99 ? 19.379 -1.724 -13.877 1.00 87.25 99 ALA A CA 1
ATOM 842 C C . ALA A 1 99 ? 20.434 -0.933 -14.668 1.00 87.25 99 ALA A C 1
ATOM 844 O O . ALA A 1 99 ? 21.149 -1.516 -15.475 1.00 87.25 99 ALA A O 1
ATOM 845 N N . ASN A 1 100 ? 20.596 0.361 -14.369 1.00 87.12 100 ASN A N 1
ATOM 846 C CA . ASN A 1 100 ? 21.612 1.195 -15.020 1.00 87.12 100 ASN A CA 1
ATOM 847 C C . ASN A 1 100 ? 23.048 0.729 -14.707 1.00 87.12 100 ASN A C 1
ATOM 849 O O . ASN A 1 100 ? 23.908 0.781 -15.576 1.00 87.12 100 ASN A O 1
ATOM 853 N N . GLU A 1 101 ? 23.318 0.260 -13.482 1.00 86.94 101 GLU A N 1
ATOM 854 C CA . GLU A 1 101 ? 24.640 -0.282 -13.121 1.00 86.94 101 GLU A CA 1
ATOM 855 C C . GLU A 1 101 ? 24.977 -1.564 -13.896 1.00 86.94 101 GLU A C 1
ATOM 857 O O . GLU A 1 101 ? 26.130 -1.766 -14.260 1.00 86.94 101 GLU A O 1
ATOM 862 N N . ILE A 1 102 ? 23.982 -2.413 -14.172 1.00 80.69 102 ILE A N 1
ATOM 863 C CA . ILE A 1 102 ? 24.165 -3.625 -14.982 1.00 80.69 102 ILE A CA 1
ATOM 864 C C . ILE A 1 102 ? 24.419 -3.263 -16.450 1.00 80.69 102 ILE A C 1
ATOM 866 O O . ILE A 1 102 ? 25.307 -3.846 -17.065 1.00 80.69 102 ILE A O 1
ATOM 870 N N . GLU A 1 103 ? 23.672 -2.302 -17.002 1.00 75.88 103 GLU A N 1
ATOM 871 C CA . GLU A 1 103 ? 23.875 -1.830 -18.381 1.00 75.88 103 GLU A CA 1
ATOM 872 C C . GLU A 1 103 ? 25.287 -1.256 -18.581 1.00 75.88 103 GLU A C 1
ATOM 874 O O . GLU A 1 103 ? 25.955 -1.602 -19.553 1.00 75.88 103 GLU A O 1
ATOM 879 N N . ASP A 1 104 ? 25.777 -0.458 -17.626 1.00 73.31 104 ASP A N 1
ATOM 880 C CA . ASP A 1 104 ? 27.134 0.096 -17.669 1.00 73.31 104 ASP A CA 1
ATOM 881 C C . ASP A 1 104 ? 28.225 -0.996 -17.613 1.00 73.31 104 ASP A C 1
ATOM 883 O O . ASP A 1 104 ? 29.284 -0.824 -18.215 1.00 73.31 104 ASP A O 1
ATOM 887 N N . ASP A 1 105 ? 27.990 -2.114 -16.913 1.00 68.69 105 ASP A N 1
ATOM 888 C CA . ASP A 1 105 ? 28.942 -3.232 -16.791 1.00 68.69 105 ASP A CA 1
ATOM 889 C C . ASP A 1 105 ? 28.954 -4.160 -18.029 1.00 68.69 105 ASP A C 1
ATOM 891 O O . ASP A 1 105 ? 29.962 -4.826 -18.282 1.00 68.69 105 ASP A O 1
ATOM 895 N N . GLU A 1 106 ? 27.869 -4.218 -18.813 1.00 66.81 106 GLU A N 1
ATOM 896 C CA . GLU A 1 106 ? 27.775 -5.037 -20.038 1.00 66.81 106 GLU A CA 1
ATOM 897 C C . GLU A 1 106 ? 28.433 -4.385 -21.274 1.00 66.81 106 GLU A C 1
ATOM 899 O O . GLU A 1 106 ? 28.735 -5.080 -22.248 1.00 66.81 106 GLU A O 1
ATOM 904 N N . ASP A 1 107 ? 28.714 -3.078 -21.222 1.00 58.81 107 ASP A N 1
ATOM 905 C CA . ASP A 1 107 ? 29.332 -2.296 -22.305 1.00 58.81 107 ASP A CA 1
ATOM 906 C C . ASP A 1 107 ? 30.889 -2.279 -22.283 1.00 58.81 107 ASP A C 1
ATOM 908 O O . ASP A 1 107 ? 31.509 -1.566 -23.086 1.00 58.81 107 ASP A O 1
ATOM 912 N N . PHE A 1 108 ? 31.544 -3.077 -21.417 1.00 50.28 108 PHE A N 1
ATOM 913 C CA . PHE A 1 108 ? 33.017 -3.195 -21.297 1.00 50.28 108 PHE A CA 1
ATOM 914 C C . PHE A 1 108 ? 33.616 -4.541 -21.746 1.00 50.28 108 PHE A C 1
ATOM 916 O O . PHE A 1 108 ? 33.163 -5.616 -21.295 1.00 50.28 108 PHE A O 1
#

pLDDT: mean 87.21, std 13.08, range [39.81, 97.44]

Mean predicted aligned error: 6.11 Å

Nearest PDB structures (foldseek):
  5i5i-assembly1_A  TM=6.402E-01  e=8.674E+00  Shewanella denitrificans OS217
  7t4l-assembly1_B  TM=4.633E-01  e=3.797E+00  Pediculus humanus corporis
  1nd4-assembly1_B  TM=3.472E-01  e=6.313E+00  Klebsiella pneumoniae

Radius of gyration: 15.62 Å; Cα contacts (8 Å, |Δi|>4): 106; chains: 1; bounding box: 42×36×38 Å

Sequence (108 aa):
MSNKPKHQKEHFIGFGIYEDLLNFPGQLAIVKLTYPRLFVRFNYRNSYFSSFEEWVDKHTDLQWLDPGDKPTDLDEIETILTDCWNFLALHEREEERLANEIEDDEDF

Solvent-accessible surface area (backbone atoms only — not comparable to full-atom values): 6318 Å² total; per-residue (Å²): 141,83,81,59,73,66,58,56,61,61,69,48,63,52,54,47,81,44,69,74,38,91,91,40,80,80,27,34,30,44,39,36,68,44,88,69,35,36,35,39,37,29,40,51,81,68,43,77,80,44,52,73,67,52,28,60,73,75,39,50,48,83,42,54,77,44,74,91,57,54,76,85,50,64,71,59,48,51,51,54,50,48,50,52,52,53,47,50,59,50,49,52,55,52,52,53,51,52,53,53,54,51,56,64,61,71,76,112

Secondary structure (DSSP, 8-state):
---HHHHHHHHTTTEEEE---TTSTTEEEEEE-SSSPEEEEEEHHHHTT--HHHIIIIIEEEEESSGGG----HHHHHHHHHHHHHHHHHHHHHHHHHHHHHHHHHT-

Foldseek 3Di:
DPPDPPVLVVVQVQWDKAAPPVVDHQKIWIWRPPPQTKIKIFRPVVLVPDDLVCCVPPTIDIDRPDPVRPDPDPVVVSVVSVSVNVVVVVVVVVVVVVVVVVVVVVVD